Protein AF-A0A2G9TAD5-F1 (afdb_monomer_lite)

pLDDT: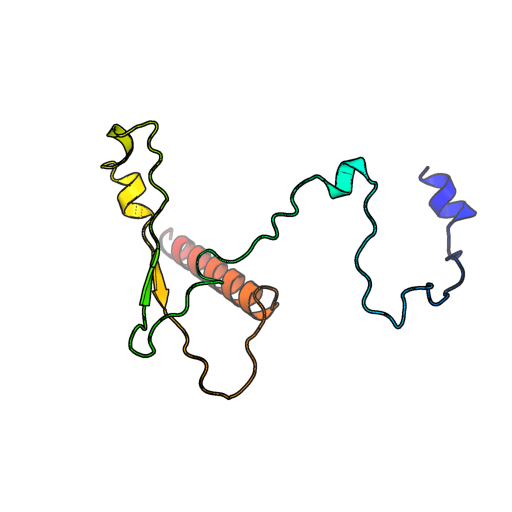 mean 75.42, std 15.12, range [43.38, 96.25]

Organism: Teladorsagia circumcincta (NCBI:txid45464)

Foldseek 3Di:
DVVCCVPVVPPDDPDDDQDPCNVHDDDDDDDPVVVPPDDDPPDDPCNPPDDDPPDFKDWDADDDDPVDPPCVPDPVRVVPIDIDTDDDDDPDDDDQDPPHPVVVVVVVVVVVVVVVVVVVVPD

Sequence (123 aa):
MVLMMVDQGYDRPPDLKKDPFWDDEVEPLYSEQTARIPNNPLKGSVSEVRLPEHIHEIRMVPHFDDRDPLLADTAALRRRVSVVPVSHMEHRQSRPSIGSLEVFRSFKNKVERESSRTANLAS

Radius of gyration: 25.03 Å; chains: 1; bounding box: 51×50×60 Å

Secondary structure (DSSP, 8-state):
-HHHHHHTSTT-PPPP---TTTTS--PPP--HHHHTS-------TTTT----TT--EEEE-PPP-TT-TTTTT-HHHHTT-EEEE-----S---PPPTT-HHHHHHHHHHHHHHHHHHHTT--

Structure (mmCIF, N/CA/C/O backbone):
data_AF-A0A2G9TAD5-F1
#
_entry.id   AF-A0A2G9TAD5-F1
#
loop_
_atom_site.group_PDB
_atom_site.id
_atom_site.type_symbol
_atom_site.label_atom_id
_atom_site.label_alt_id
_atom_site.label_comp_id
_atom_site.label_asym_id
_atom_site.label_entity_id
_atom_site.label_seq_id
_atom_site.pdbx_PDB_ins_code
_atom_site.Cartn_x
_atom_site.Cartn_y
_atom_site.Cartn_z
_atom_site.occupancy
_atom_site.B_iso_or_equiv
_atom_site.auth_seq_id
_atom_site.auth_comp_id
_atom_site.auth_asym_id
_atom_site.auth_atom_id
_atom_site.pdbx_PDB_model_num
ATOM 1 N N . MET A 1 1 ? 17.746 18.494 -20.475 1.00 66.06 1 MET A N 1
ATOM 2 C CA . MET A 1 1 ? 16.930 17.267 -20.328 1.00 66.06 1 MET A CA 1
ATOM 3 C C . MET A 1 1 ? 15.841 17.181 -21.396 1.00 66.06 1 MET A C 1
ATOM 5 O O . MET A 1 1 ? 15.813 16.193 -22.109 1.00 66.06 1 MET A O 1
ATOM 9 N N . VAL A 1 2 ? 15.033 18.233 -21.590 1.00 83.81 2 VAL A N 1
ATOM 10 C CA . VAL A 1 2 ? 13.949 18.263 -22.598 1.00 83.81 2 VAL A CA 1
ATOM 11 C C . VAL A 1 2 ? 14.425 17.958 -24.028 1.00 83.81 2 VAL A C 1
ATOM 13 O O . VAL A 1 2 ? 13.829 17.116 -24.685 1.00 83.81 2 VAL A O 1
ATOM 16 N N . LEU A 1 3 ? 15.532 18.563 -24.490 1.00 89.31 3 LEU A N 1
ATOM 17 C CA . LEU A 1 3 ? 16.041 18.324 -25.852 1.00 89.31 3 LEU A CA 1
ATOM 18 C C . LEU A 1 3 ? 16.460 16.866 -26.098 1.00 89.31 3 LEU A C 1
ATOM 20 O O . LEU A 1 3 ? 16.205 16.330 -27.165 1.00 89.31 3 LEU A O 1
ATOM 24 N N . MET A 1 4 ? 17.055 16.202 -25.105 1.00 88.94 4 MET A N 1
ATOM 25 C CA . MET A 1 4 ? 17.481 14.805 -25.255 1.00 88.94 4 MET A CA 1
ATOM 26 C C . MET A 1 4 ? 16.289 13.850 -25.360 1.00 88.94 4 MET A C 1
ATOM 28 O O . MET A 1 4 ? 16.371 12.856 -26.071 1.00 88.94 4 MET A O 1
ATOM 32 N N . MET A 1 5 ? 15.178 14.155 -24.683 1.00 89.56 5 MET A N 1
ATOM 33 C CA . MET A 1 5 ? 13.960 13.343 -24.752 1.00 89.56 5 MET A CA 1
ATOM 34 C C . MET A 1 5 ? 13.313 13.401 -26.138 1.00 89.56 5 MET A C 1
ATOM 36 O O . MET A 1 5 ? 12.874 12.372 -26.635 1.00 89.56 5 MET A O 1
ATOM 40 N N . VAL A 1 6 ? 13.274 14.584 -26.763 1.00 89.81 6 VAL A N 1
ATOM 41 C CA . VAL A 1 6 ? 12.639 14.775 -28.083 1.00 89.81 6 VAL A CA 1
ATOM 42 C C . VAL A 1 6 ? 13.545 14.419 -29.260 1.00 89.81 6 VAL A C 1
ATOM 44 O O . VAL A 1 6 ? 13.044 14.215 -30.357 1.00 89.81 6 VAL A O 1
ATOM 47 N N . ASP A 1 7 ? 14.857 14.351 -29.043 1.00 91.31 7 ASP A N 1
ATOM 48 C CA . ASP A 1 7 ? 15.829 13.967 -30.068 1.00 91.31 7 ASP A CA 1
ATOM 49 C C . ASP A 1 7 ? 16.182 12.477 -29.953 1.00 91.31 7 ASP A C 1
ATOM 51 O O . ASP A 1 7 ? 15.825 11.654 -30.793 1.00 91.31 7 ASP A O 1
ATOM 55 N N . GLN A 1 8 ? 16.818 12.090 -28.847 1.00 91.00 8 GLN A N 1
ATOM 56 C CA . GLN A 1 8 ? 17.340 10.735 -28.660 1.00 91.00 8 GLN A CA 1
ATOM 57 C C . GLN A 1 8 ? 16.282 9.750 -28.160 1.00 91.00 8 GLN A C 1
ATOM 59 O O . GLN A 1 8 ? 16.423 8.552 -28.391 1.00 91.00 8 GLN A O 1
ATOM 64 N N . GLY A 1 9 ? 15.257 10.238 -27.455 1.00 90.44 9 GLY A N 1
ATOM 65 C CA . GLY A 1 9 ? 14.191 9.422 -26.868 1.00 90.44 9 GLY A CA 1
ATOM 66 C C . GLY A 1 9 ? 12.928 9.299 -27.724 1.00 90.44 9 GLY A C 1
ATOM 67 O O . GLY A 1 9 ? 12.035 8.532 -27.363 1.00 90.44 9 GLY A O 1
ATOM 68 N N . TYR A 1 10 ? 12.826 10.033 -28.837 1.00 92.62 10 TYR A N 1
ATOM 69 C CA . TYR A 1 10 ? 11.637 9.989 -29.685 1.00 92.62 10 TYR A CA 1
ATOM 70 C C . TYR A 1 10 ? 11.531 8.643 -30.403 1.00 92.62 10 TYR A C 1
ATOM 72 O O . TYR A 1 10 ? 12.455 8.239 -31.105 1.00 92.62 10 TYR A O 1
ATOM 80 N N . ASP A 1 11 ? 10.397 7.967 -30.211 1.00 92.44 11 ASP A N 1
ATOM 81 C CA . ASP A 1 11 ? 10.068 6.671 -30.820 1.00 92.44 11 ASP A CA 1
ATOM 82 C C . ASP A 1 11 ? 11.121 5.570 -30.582 1.00 92.44 11 ASP A C 1
ATOM 84 O O . ASP A 1 11 ? 11.331 4.672 -31.395 1.00 92.44 11 ASP A O 1
ATOM 88 N N . ARG A 1 12 ? 11.820 5.641 -29.441 1.00 92.44 12 ARG A N 1
ATOM 89 C CA . ARG A 1 12 ? 12.818 4.644 -29.026 1.00 92.44 12 ARG A CA 1
ATOM 90 C C . ARG A 1 12 ? 12.501 4.074 -27.642 1.00 92.44 12 ARG A C 1
ATOM 92 O O . ARG A 1 12 ? 13.250 4.325 -26.694 1.00 92.44 12 ARG A O 1
ATOM 99 N N . PRO A 1 13 ? 11.386 3.336 -27.485 1.00 92.38 13 PRO A N 1
ATOM 100 C CA . PRO A 1 13 ? 11.135 2.604 -26.254 1.00 92.38 13 PRO A CA 1
ATOM 101 C C . PRO A 1 13 ? 12.176 1.483 -26.080 1.00 92.38 13 PRO A C 1
ATOM 103 O O . PRO A 1 13 ? 12.681 0.952 -27.072 1.00 92.38 13 PRO A O 1
ATOM 106 N N . PRO A 1 14 ? 12.508 1.097 -24.838 1.00 93.69 14 PRO A N 1
ATOM 107 C CA . PRO A 1 14 ? 13.296 -0.106 -24.602 1.00 93.69 14 PRO A CA 1
ATOM 108 C C . PRO A 1 14 ? 12.529 -1.358 -25.055 1.00 93.69 14 PRO A C 1
ATOM 110 O O . PRO A 1 14 ? 11.297 -1.355 -25.117 1.00 93.69 14 PRO A O 1
ATOM 113 N N . ASP A 1 15 ? 13.257 -2.444 -25.323 1.00 95.06 15 ASP A N 1
ATOM 114 C CA . ASP A 1 15 ? 12.650 -3.728 -25.685 1.00 95.06 15 ASP A CA 1
ATOM 115 C C . ASP A 1 15 ? 11.654 -4.200 -24.618 1.00 95.06 15 ASP A C 1
ATOM 117 O O . ASP A 1 15 ? 11.986 -4.277 -23.430 1.00 95.06 15 ASP A O 1
ATOM 121 N N . LEU A 1 16 ? 10.466 -4.618 -25.054 1.00 95.56 16 LEU A N 1
ATOM 122 C CA . LEU A 1 16 ? 9.485 -5.228 -24.168 1.00 95.56 16 LEU A CA 1
ATOM 123 C C . LEU A 1 16 ? 9.907 -6.664 -23.833 1.00 95.56 16 LEU A C 1
ATOM 125 O O . LEU A 1 16 ? 9.980 -7.526 -24.710 1.00 95.56 16 LEU A O 1
ATOM 129 N N . LYS A 1 17 ? 10.181 -6.923 -22.555 1.00 96.25 17 LYS A N 1
ATOM 130 C CA . LYS A 1 17 ? 10.580 -8.237 -22.037 1.00 96.25 17 LYS A CA 1
ATOM 131 C C . LYS A 1 17 ? 9.783 -8.524 -20.771 1.00 96.25 17 LYS A C 1
ATOM 133 O O . LYS A 1 17 ? 9.530 -7.607 -19.994 1.00 96.25 17 LYS A O 1
ATOM 138 N N . LYS A 1 18 ? 9.403 -9.790 -20.572 1.00 96.00 18 LYS A N 1
ATOM 139 C CA . LYS A 1 18 ? 8.893 -10.244 -19.275 1.00 96.00 18 LYS A CA 1
ATOM 140 C C . LYS A 1 18 ? 10.005 -10.078 -18.249 1.00 96.00 18 LYS A C 1
ATOM 142 O O . LYS A 1 18 ? 11.139 -10.488 -18.507 1.00 96.00 18 LYS A O 1
ATOM 147 N N . ASP A 1 19 ? 9.692 -9.457 -17.126 1.00 92.94 19 ASP A N 1
ATOM 148 C CA . ASP A 1 19 ? 10.635 -9.364 -16.027 1.00 92.94 19 ASP A CA 1
ATOM 149 C C . ASP A 1 19 ? 10.697 -10.699 -15.251 1.00 92.94 19 ASP A C 1
ATOM 151 O O . ASP A 1 19 ? 9.838 -11.566 -15.436 1.00 92.94 19 ASP A O 1
ATOM 155 N N . PRO A 1 20 ? 11.723 -10.906 -14.407 1.00 91.88 20 PRO A N 1
ATOM 156 C CA . PRO A 1 20 ? 11.896 -12.155 -13.663 1.00 91.88 20 PRO A CA 1
ATOM 157 C C . PRO A 1 20 ? 10.745 -12.516 -12.718 1.00 91.88 20 PRO A C 1
ATOM 159 O O . PRO A 1 20 ? 10.666 -13.663 -12.301 1.00 91.88 20 PRO A O 1
ATOM 162 N N . PHE A 1 21 ? 9.884 -11.560 -12.374 1.00 93.25 21 PHE A N 1
ATOM 163 C CA . PHE A 1 21 ? 8.786 -11.716 -11.426 1.00 93.25 21 PHE A CA 1
ATOM 164 C C . PHE A 1 21 ? 7.422 -11.791 -12.127 1.00 93.25 21 PHE A C 1
ATOM 166 O O . PHE A 1 21 ? 6.386 -11.742 -11.473 1.00 93.25 21 PHE A O 1
ATOM 173 N N . TRP A 1 22 ? 7.409 -11.906 -13.460 1.00 93.81 22 TRP A N 1
ATOM 174 C CA . TRP A 1 22 ? 6.200 -11.799 -14.279 1.00 93.81 22 TRP A CA 1
ATOM 175 C C . TRP A 1 22 ? 5.124 -12.847 -13.955 1.00 93.81 22 TRP A C 1
ATOM 177 O O . TRP A 1 22 ? 3.935 -12.550 -14.061 1.00 93.81 22 TRP A O 1
ATOM 187 N N . ASP A 1 23 ? 5.526 -14.070 -13.603 1.00 94.12 23 ASP A N 1
ATOM 188 C CA . ASP A 1 23 ? 4.611 -15.196 -13.369 1.00 94.12 23 ASP A CA 1
ATOM 189 C C . ASP A 1 23 ? 4.480 -15.565 -11.867 1.00 94.12 23 ASP A C 1
ATOM 191 O O . ASP A 1 23 ? 3.730 -16.483 -11.534 1.00 94.12 23 ASP A O 1
ATOM 195 N N . ASP A 1 24 ? 5.145 -14.831 -10.961 1.00 92.00 24 ASP A N 1
ATOM 196 C CA . ASP A 1 24 ? 5.224 -15.141 -9.525 1.00 92.00 24 ASP A CA 1
ATOM 197 C C . ASP A 1 24 ? 4.513 -14.086 -8.651 1.00 92.00 24 ASP A C 1
ATOM 199 O O . ASP A 1 24 ? 4.480 -12.895 -8.966 1.00 92.00 24 ASP A O 1
ATOM 203 N N . GLU A 1 25 ? 3.971 -14.501 -7.499 1.00 88.25 25 GLU A N 1
ATOM 204 C CA . GLU A 1 25 ? 3.567 -13.563 -6.443 1.00 88.25 25 GLU A CA 1
ATOM 205 C C . GLU A 1 25 ? 4.815 -13.140 -5.660 1.00 88.25 25 GLU A C 1
ATOM 207 O O . GLU A 1 25 ? 5.431 -13.951 -4.968 1.00 88.25 25 GLU A O 1
ATOM 212 N N . VAL A 1 26 ? 5.219 -11.874 -5.804 1.00 87.00 26 VAL A N 1
ATOM 213 C CA . VAL A 1 26 ? 6.509 -11.394 -5.293 1.00 87.00 26 VAL A CA 1
ATOM 214 C C . VAL A 1 26 ? 6.334 -10.340 -4.215 1.00 87.00 26 VAL A C 1
ATOM 216 O O . VAL A 1 26 ? 5.718 -9.294 -4.423 1.00 87.00 26 VAL A O 1
ATOM 219 N N . GLU A 1 27 ? 6.955 -10.595 -3.066 1.00 86.31 27 GLU A N 1
ATOM 220 C CA . GLU A 1 27 ? 7.124 -9.602 -2.014 1.00 86.31 27 GLU A CA 1
ATOM 221 C C . GLU A 1 27 ? 8.378 -8.752 -2.284 1.00 86.31 27 GLU A C 1
ATOM 223 O O . GLU A 1 27 ? 9.462 -9.302 -2.515 1.00 86.31 27 GLU A O 1
ATOM 228 N N . PRO A 1 28 ? 8.280 -7.409 -2.250 1.00 87.81 28 PRO A N 1
ATOM 229 C CA . PRO A 1 28 ? 9.441 -6.546 -2.402 1.00 87.81 28 PRO A CA 1
ATOM 230 C C . PRO A 1 28 ? 10.503 -6.838 -1.343 1.00 87.81 28 PRO A C 1
ATOM 232 O O . PRO A 1 28 ? 10.219 -6.887 -0.145 1.00 87.81 28 PRO A O 1
ATOM 235 N N . LEU A 1 29 ? 11.753 -6.968 -1.780 1.00 89.00 29 LEU A N 1
ATOM 236 C CA . LEU A 1 29 ? 12.872 -7.126 -0.864 1.00 89.00 29 LEU A CA 1
ATOM 237 C C . LEU A 1 29 ? 13.257 -5.775 -0.262 1.00 89.00 29 LEU A C 1
ATOM 239 O O . LEU A 1 29 ? 13.455 -4.782 -0.964 1.00 89.00 29 LEU A O 1
ATOM 243 N N . TYR A 1 30 ? 13.420 -5.767 1.054 1.00 91.31 30 TYR A N 1
ATOM 244 C CA . TYR A 1 30 ? 13.908 -4.623 1.807 1.00 91.31 30 TYR A CA 1
ATOM 245 C C . TYR A 1 30 ? 15.355 -4.871 2.234 1.00 91.31 30 TYR A C 1
ATOM 247 O O . TYR A 1 30 ? 15.752 -6.000 2.518 1.00 91.31 30 TYR A O 1
ATOM 255 N N . SER A 1 31 ? 16.151 -3.803 2.323 1.00 96.06 31 SER A N 1
ATOM 256 C CA . SER A 1 31 ? 17.464 -3.885 2.973 1.00 96.06 31 SER A CA 1
ATOM 257 C C . SER A 1 31 ? 17.307 -4.342 4.426 1.00 96.06 31 SER A C 1
ATOM 259 O O . SER A 1 31 ? 16.266 -4.089 5.033 1.00 96.06 31 SER A O 1
ATOM 261 N N . GLU A 1 32 ? 18.340 -4.947 5.017 1.00 95.75 32 GLU A N 1
ATOM 262 C CA . GLU A 1 32 ? 18.286 -5.425 6.408 1.00 95.75 32 GLU A CA 1
ATOM 263 C C . GLU A 1 32 ? 17.831 -4.323 7.383 1.00 95.75 32 GLU A C 1
ATOM 265 O O . GLU A 1 32 ? 16.999 -4.560 8.258 1.00 95.75 32 GLU A O 1
ATOM 270 N N . GLN A 1 33 ? 18.320 -3.092 7.198 1.00 94.62 33 GLN A N 1
ATOM 271 C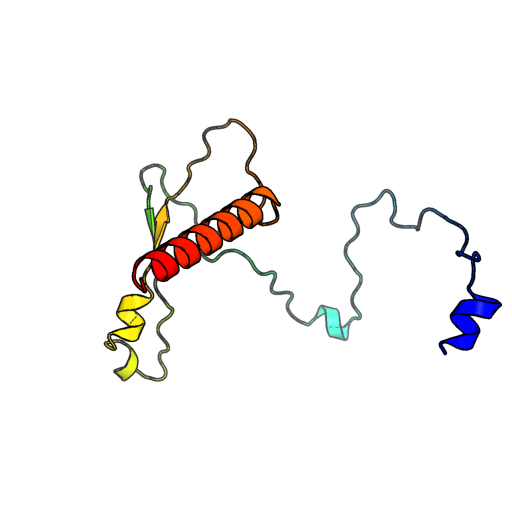 CA . GLN A 1 33 ? 17.937 -1.952 8.029 1.00 94.62 33 GLN A CA 1
ATOM 272 C C . GLN A 1 33 ? 16.457 -1.584 7.852 1.00 94.62 33 GLN A C 1
ATOM 274 O O . GLN A 1 33 ? 15.766 -1.333 8.838 1.00 94.62 33 GLN A O 1
ATOM 279 N N . THR A 1 34 ? 15.959 -1.553 6.613 1.00 92.88 34 THR A N 1
ATOM 280 C CA . THR A 1 34 ? 14.568 -1.170 6.320 1.00 92.88 34 THR A CA 1
ATOM 281 C C . THR A 1 34 ? 13.569 -2.286 6.605 1.00 92.88 34 THR A C 1
ATOM 283 O O . THR A 1 34 ? 12.432 -1.991 6.939 1.00 92.88 34 THR A O 1
ATOM 286 N N . ALA A 1 35 ? 13.984 -3.553 6.540 1.00 92.88 35 ALA A N 1
ATOM 287 C CA . ALA A 1 35 ? 13.146 -4.705 6.871 1.00 92.88 35 ALA A CA 1
ATOM 288 C C . ALA A 1 35 ? 12.757 -4.735 8.359 1.00 92.88 35 ALA A C 1
ATOM 290 O O . ALA A 1 35 ? 11.730 -5.296 8.727 1.00 92.88 35 ALA A O 1
ATOM 291 N N . ARG A 1 36 ? 13.567 -4.106 9.222 1.00 91.56 36 ARG A N 1
ATOM 292 C CA . ARG A 1 36 ? 13.272 -3.946 10.655 1.00 91.56 36 ARG A CA 1
ATOM 293 C C . ARG A 1 36 ? 12.234 -2.859 10.934 1.00 91.56 36 ARG A C 1
ATOM 295 O O . ARG A 1 36 ? 11.729 -2.792 12.052 1.00 91.56 36 ARG A O 1
ATOM 302 N N . ILE A 1 37 ? 11.947 -1.987 9.965 1.00 91.75 37 ILE A N 1
ATOM 303 C CA . ILE A 1 37 ? 10.918 -0.958 10.112 1.00 91.75 37 ILE A CA 1
ATOM 304 C C . ILE A 1 37 ? 9.561 -1.669 10.057 1.00 91.75 37 ILE A C 1
ATOM 306 O O . ILE A 1 37 ? 9.282 -2.336 9.059 1.00 91.75 37 ILE A O 1
ATOM 310 N N . PRO A 1 38 ? 8.710 -1.543 11.092 1.00 85.44 38 PRO A N 1
ATOM 311 C CA . PRO A 1 38 ? 7.403 -2.180 11.086 1.00 85.44 38 PRO A CA 1
ATOM 312 C C . PRO A 1 38 ? 6.589 -1.739 9.870 1.00 85.44 38 PRO A C 1
ATOM 314 O O . PRO A 1 38 ? 6.323 -0.548 9.683 1.00 85.44 38 PRO A O 1
ATOM 317 N N . ASN A 1 39 ? 6.186 -2.705 9.047 1.00 82.19 39 ASN A N 1
ATOM 318 C CA . ASN A 1 39 ? 5.209 -2.458 8.003 1.00 82.19 39 ASN A CA 1
ATOM 319 C C . ASN A 1 39 ? 3.827 -2.391 8.662 1.00 82.19 39 ASN A C 1
ATOM 321 O O . ASN A 1 39 ? 3.325 -3.396 9.164 1.00 82.19 39 ASN A O 1
ATOM 325 N N . ASN A 1 40 ? 3.234 -1.199 8.675 1.00 81.69 40 ASN A N 1
ATOM 326 C CA . ASN A 1 40 ? 1.897 -0.958 9.206 1.00 81.69 40 ASN A CA 1
ATOM 327 C C . ASN A 1 40 ? 0.932 -0.766 8.032 1.00 81.69 40 ASN A C 1
ATOM 329 O O . ASN A 1 40 ? 0.600 0.380 7.706 1.00 81.69 40 ASN A O 1
ATOM 333 N N . PRO A 1 41 ? 0.497 -1.853 7.358 1.00 82.12 41 PRO A N 1
ATOM 334 C CA . PRO A 1 41 ? -0.476 -1.730 6.289 1.00 82.12 41 PRO A CA 1
ATOM 335 C C . PRO A 1 41 ? -1.729 -1.057 6.843 1.00 82.12 41 PRO A C 1
ATOM 337 O O . PRO A 1 41 ? -2.185 -1.380 7.945 1.00 82.12 41 PRO A O 1
ATOM 340 N N . LEU A 1 42 ? -2.295 -0.121 6.079 1.00 82.88 42 LEU A N 1
ATOM 341 C CA . LEU A 1 42 ? -3.542 0.535 6.449 1.00 82.88 42 LEU A CA 1
ATOM 342 C C . LEU A 1 42 ? -4.676 -0.492 6.391 1.00 82.88 42 LEU A C 1
ATOM 344 O O . LEU A 1 42 ? -5.305 -0.710 5.358 1.00 82.88 42 LEU A O 1
ATOM 348 N N . LYS A 1 43 ? -4.921 -1.141 7.521 1.00 84.12 43 LYS A N 1
ATOM 349 C CA . LYS A 1 43 ? -6.070 -2.008 7.729 1.00 84.12 43 LYS A CA 1
ATOM 350 C C . LYS A 1 43 ? -7.246 -1.169 8.221 1.00 84.12 43 LYS A C 1
ATOM 352 O O . LYS A 1 43 ? -7.074 -0.179 8.930 1.00 84.12 43 LYS A O 1
ATOM 357 N N . GLY A 1 44 ? -8.461 -1.563 7.845 1.00 81.19 44 GLY A N 1
ATOM 358 C CA . GLY A 1 44 ? -9.668 -0.922 8.363 1.00 81.19 44 GLY A CA 1
ATOM 359 C C . GLY A 1 44 ? -9.754 -1.069 9.884 1.00 81.19 44 GLY A C 1
ATOM 360 O O . GLY A 1 44 ? -9.384 -2.111 10.426 1.00 81.19 44 GLY A O 1
ATOM 361 N N . SER A 1 45 ? -10.303 -0.064 10.564 1.00 78.00 45 SER A N 1
ATOM 362 C CA . SER A 1 45 ? -10.450 -0.013 12.031 1.00 78.00 45 SER A CA 1
ATOM 363 C C . SER A 1 45 ? -11.216 -1.194 12.644 1.00 78.00 45 SER A C 1
ATOM 365 O O . SER A 1 45 ? -11.115 -1.432 13.840 1.00 78.00 45 SER A O 1
ATOM 367 N N . VAL A 1 46 ? -11.989 -1.925 11.836 1.00 77.44 46 VAL A N 1
ATOM 368 C CA . VAL A 1 46 ? -12.808 -3.080 12.253 1.00 77.44 46 VAL A CA 1
ATOM 369 C C . VAL A 1 46 ? -12.397 -4.362 11.507 1.00 77.44 46 VAL A C 1
ATOM 371 O O . VAL A 1 46 ? -13.104 -5.359 11.521 1.00 77.44 46 VAL A O 1
ATOM 374 N N . SER A 1 47 ? -11.253 -4.362 10.819 1.00 80.31 47 SER A N 1
ATOM 375 C CA . SER A 1 47 ? -10.859 -5.470 9.930 1.00 80.31 47 SER A CA 1
ATOM 376 C C . SER A 1 47 ? -10.613 -6.807 10.642 1.00 80.31 47 SER A C 1
ATOM 378 O O . SER A 1 47 ? -10.818 -7.853 10.033 1.00 80.31 47 SER A O 1
ATOM 380 N N . GLU A 1 48 ? -10.217 -6.790 11.917 1.00 82.12 48 GLU A N 1
ATOM 381 C CA . GLU A 1 48 ? -9.907 -7.999 12.701 1.00 82.12 48 GLU A CA 1
ATOM 382 C C . GLU A 1 48 ? -11.009 -8.357 13.719 1.00 82.12 48 GLU A C 1
ATOM 384 O O . GLU A 1 48 ? -10.901 -9.344 14.447 1.00 82.12 48 GLU A O 1
ATOM 389 N N . VAL A 1 49 ? -12.105 -7.589 13.761 1.00 83.50 49 VAL A N 1
ATOM 390 C CA . VAL A 1 49 ? -13.213 -7.817 14.698 1.00 83.50 49 VAL A CA 1
ATOM 391 C C . VAL A 1 49 ? -14.228 -8.778 14.082 1.00 83.50 49 VAL A C 1
ATOM 393 O O . VAL A 1 49 ? -14.820 -8.495 13.041 1.00 83.50 49 VAL A O 1
ATOM 396 N N . ARG A 1 50 ? -14.485 -9.904 14.755 1.00 85.38 50 ARG A N 1
ATOM 397 C CA . ARG A 1 50 ? -15.583 -10.818 14.405 1.00 85.38 50 ARG A CA 1
ATOM 398 C C . ARG A 1 50 ? -16.854 -10.381 15.123 1.00 85.38 50 ARG A C 1
ATOM 400 O O . ARG A 1 50 ? -16.972 -10.556 16.333 1.00 85.38 50 ARG A O 1
ATOM 407 N N . LEU A 1 51 ? -17.785 -9.795 14.380 1.00 84.75 51 LEU A N 1
ATOM 408 C CA . LEU A 1 51 ? -19.072 -9.360 14.917 1.00 84.75 51 LEU A CA 1
ATOM 409 C C . LEU A 1 51 ? -20.074 -10.524 14.897 1.00 84.75 51 LEU A C 1
ATOM 411 O O . LEU A 1 51 ? -20.121 -11.256 13.909 1.00 84.75 51 LEU A O 1
ATOM 415 N N . PRO A 1 52 ? -20.891 -10.693 15.948 1.00 88.88 52 PRO A N 1
ATOM 416 C CA . PRO A 1 52 ? -22.058 -11.567 15.904 1.00 88.88 52 PRO A CA 1
ATOM 417 C C . PRO A 1 52 ? -23.033 -11.195 14.773 1.00 88.88 52 PRO A C 1
ATOM 419 O O . PRO A 1 52 ? -23.193 -10.019 14.449 1.00 88.88 52 PRO A O 1
ATOM 422 N N . GLU A 1 53 ? -23.749 -12.185 14.233 1.00 86.62 53 GLU A N 1
ATOM 423 C CA . GLU A 1 53 ? -24.673 -12.015 13.092 1.00 86.62 53 GLU A CA 1
ATOM 424 C C . GLU A 1 53 ? -25.808 -11.009 13.347 1.00 86.62 53 GLU A C 1
ATOM 426 O O . GLU A 1 53 ? -26.292 -10.363 12.424 1.00 86.62 53 GLU A O 1
ATOM 431 N N . HIS A 1 54 ? -26.211 -10.828 14.605 1.00 88.19 54 HIS A N 1
ATOM 432 C CA . HIS A 1 54 ? -27.283 -9.903 14.983 1.00 88.19 54 HIS A CA 1
ATOM 433 C C . HIS A 1 54 ? -26.840 -8.431 15.051 1.00 88.19 54 HIS A C 1
ATOM 435 O O . HIS A 1 54 ? -27.664 -7.549 15.292 1.00 88.19 54 HIS A O 1
ATOM 441 N N . ILE A 1 55 ? -25.544 -8.140 14.892 1.00 88.31 55 ILE A N 1
ATOM 442 C CA . ILE A 1 55 ? -25.036 -6.766 14.884 1.00 88.31 55 ILE A CA 1
ATOM 443 C C . ILE A 1 55 ? -25.057 -6.244 13.450 1.00 88.31 55 ILE A C 1
ATOM 445 O O . ILE A 1 55 ? -24.305 -6.714 12.599 1.00 88.31 55 ILE A O 1
ATOM 449 N N . HIS A 1 56 ? -25.898 -5.245 13.190 1.00 87.94 56 HIS A N 1
ATOM 450 C CA . HIS A 1 56 ? -26.061 -4.641 11.861 1.00 87.94 56 HIS A CA 1
ATOM 451 C C . HIS A 1 56 ? -25.489 -3.231 11.750 1.00 87.94 56 HIS A C 1
ATOM 453 O O . HIS A 1 56 ? -25.443 -2.676 10.658 1.00 87.94 56 HIS A O 1
ATOM 459 N N . GLU A 1 57 ? -25.041 -2.642 12.854 1.00 90.56 57 GLU A N 1
ATOM 460 C CA . GLU A 1 57 ? -24.537 -1.275 12.889 1.00 90.56 57 GLU A CA 1
ATOM 461 C C . GLU A 1 57 ? -23.408 -1.152 13.907 1.00 90.56 57 GLU A C 1
ATOM 463 O O . GLU A 1 57 ? -23.441 -1.761 14.977 1.00 90.56 57 GLU A O 1
ATOM 468 N N . ILE A 1 58 ? -22.407 -0.340 13.574 1.00 88.06 58 ILE A N 1
ATOM 469 C CA . ILE A 1 58 ? -21.290 -0.021 14.460 1.00 88.06 58 ILE A CA 1
ATOM 470 C C . ILE A 1 58 ? -21.213 1.480 14.620 1.00 88.06 58 ILE A C 1
ATOM 472 O O . ILE A 1 58 ? -21.122 2.231 13.649 1.00 88.06 58 ILE A O 1
ATOM 476 N N . ARG A 1 59 ? -21.181 1.916 15.873 1.00 88.69 59 ARG A N 1
ATOM 477 C CA . ARG A 1 59 ? -20.906 3.301 16.217 1.00 88.69 59 ARG A CA 1
ATOM 478 C C . ARG A 1 59 ? -19.397 3.526 16.251 1.00 88.69 59 ARG A C 1
ATOM 480 O O . ARG A 1 59 ? -18.716 3.094 17.176 1.00 88.69 59 ARG A O 1
ATOM 487 N N . MET A 1 60 ? -18.895 4.235 15.254 1.00 86.25 60 MET A N 1
ATOM 488 C CA . MET A 1 60 ? -17.519 4.699 15.178 1.00 86.25 60 MET A CA 1
ATOM 489 C C . MET A 1 60 ? -17.369 5.964 16.015 1.00 86.25 60 MET A C 1
ATOM 491 O O . MET A 1 60 ? -18.121 6.929 15.851 1.00 86.25 60 MET A O 1
ATOM 495 N N . VAL A 1 61 ? -16.391 5.960 16.914 1.00 84.25 61 VAL A N 1
ATOM 496 C CA . VAL A 1 61 ? -16.062 7.100 17.769 1.00 84.25 61 VAL A CA 1
ATOM 497 C C . VAL A 1 61 ? -14.586 7.459 17.601 1.00 84.25 61 VAL A C 1
ATOM 499 O O . VAL A 1 61 ? -13.769 6.572 17.351 1.00 84.25 61 VAL A O 1
ATOM 502 N N . PRO A 1 62 ? -14.226 8.747 17.698 1.00 79.06 62 PRO A N 1
ATOM 503 C CA . PRO A 1 62 ? -12.828 9.153 17.711 1.00 79.06 62 PRO A CA 1
ATOM 504 C C . PRO A 1 62 ? -12.110 8.547 18.922 1.00 79.06 62 PRO A C 1
ATOM 506 O O . PRO A 1 62 ? -12.709 8.387 19.987 1.00 79.06 62 PRO A O 1
ATOM 509 N N . HIS A 1 63 ? -10.824 8.235 18.761 1.00 72.69 63 HIS A N 1
ATOM 510 C CA . HIS A 1 63 ? -9.979 7.872 19.894 1.00 72.69 63 HIS A CA 1
ATOM 511 C C . HIS A 1 63 ? -9.910 9.042 20.879 1.00 72.69 63 HIS A C 1
ATOM 513 O O . HIS A 1 63 ? -9.741 10.193 20.469 1.00 72.69 63 HIS A O 1
ATOM 519 N N . PHE A 1 64 ?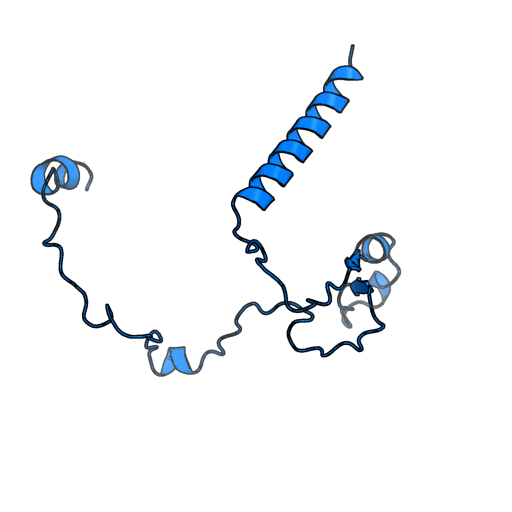 -10.062 8.736 22.166 1.00 68.75 64 PHE A N 1
ATOM 520 C CA . PHE A 1 64 ? -9.756 9.682 23.228 1.00 68.75 64 PHE A CA 1
ATOM 521 C C . PHE A 1 64 ? -8.246 9.919 23.240 1.00 68.75 64 PHE A C 1
ATOM 523 O O . PHE A 1 64 ? -7.471 8.964 23.218 1.00 68.75 64 PHE A O 1
ATOM 530 N N . ASP A 1 65 ? -7.839 11.184 23.226 1.00 62.62 65 ASP A N 1
ATOM 531 C CA . ASP A 1 65 ? -6.463 11.550 23.532 1.00 62.62 65 ASP A CA 1
ATOM 532 C C . ASP A 1 65 ? -6.376 11.746 25.048 1.00 62.62 65 ASP A C 1
ATOM 534 O O . ASP A 1 65 ? -6.919 12.714 25.586 1.00 62.62 65 ASP A O 1
ATOM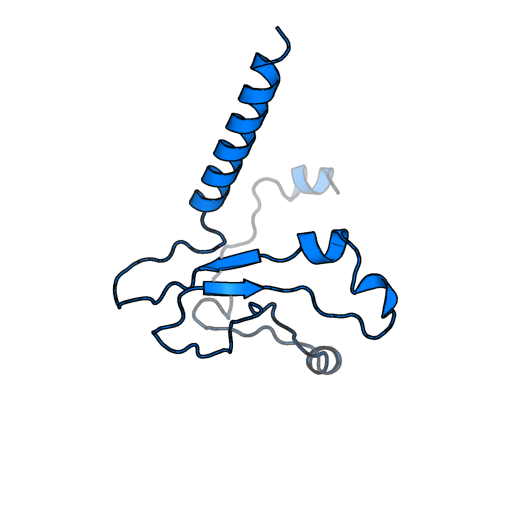 538 N N . ASP A 1 66 ? -5.722 10.815 25.745 1.00 60.59 66 ASP A N 1
ATOM 539 C CA . ASP A 1 66 ? -5.537 10.869 27.203 1.00 60.59 66 ASP A CA 1
ATOM 540 C C . ASP A 1 66 ? -4.729 12.104 27.648 1.00 60.59 66 ASP A C 1
ATOM 542 O O . ASP A 1 66 ? -4.644 12.403 28.840 1.00 60.59 66 ASP A O 1
ATOM 546 N N . ARG A 1 67 ? -4.116 12.833 26.702 1.00 61.75 67 ARG A N 1
ATOM 547 C CA . ARG A 1 67 ? -3.304 14.020 26.981 1.00 61.75 67 ARG A CA 1
ATOM 548 C C . ARG A 1 67 ? -4.106 15.291 27.236 1.00 61.75 67 ARG A C 1
ATOM 550 O O . ARG A 1 67 ? -3.529 16.224 27.791 1.00 61.75 67 ARG A O 1
ATOM 557 N N . ASP A 1 68 ? -5.394 15.341 26.891 1.00 60.28 68 ASP A N 1
ATOM 558 C CA . ASP A 1 68 ? -6.237 16.502 27.204 1.00 60.28 68 ASP A CA 1
ATOM 559 C C . ASP A 1 68 ? -7.695 16.107 27.536 1.00 60.28 68 ASP A C 1
ATOM 561 O O . ASP A 1 68 ? -8.571 16.084 26.661 1.00 60.28 68 ASP A O 1
ATOM 565 N N . PRO A 1 69 ? -7.991 15.825 28.822 1.00 62.72 69 PRO A N 1
ATOM 566 C CA . PRO A 1 69 ? -9.327 15.452 29.292 1.00 62.72 69 PRO A CA 1
ATOM 567 C C . PRO A 1 69 ? -10.399 16.516 29.023 1.00 62.72 69 PRO A C 1
ATOM 569 O O . PRO A 1 69 ? -11.590 16.209 29.058 1.00 62.72 69 PRO A O 1
ATOM 572 N N . LEU A 1 70 ? -10.005 17.768 28.760 1.00 61.66 70 LEU A N 1
ATOM 573 C CA . LEU A 1 70 ? -10.929 18.882 28.540 1.00 61.66 70 LEU A CA 1
ATOM 574 C C . LEU A 1 70 ? -11.518 18.885 27.124 1.00 61.66 70 LEU A C 1
ATOM 576 O O . LEU A 1 70 ? -12.567 19.490 26.894 1.00 61.66 70 LEU A O 1
ATOM 580 N N . LEU A 1 71 ? -10.894 18.182 26.172 1.00 59.72 71 LEU A N 1
ATOM 581 C CA . LEU A 1 71 ? -11.424 18.057 24.813 1.00 59.72 71 LEU A CA 1
ATOM 582 C C . LEU A 1 71 ? -12.571 17.048 24.719 1.00 59.72 71 LEU A C 1
ATOM 584 O O . LEU A 1 71 ? -13.433 17.202 23.849 1.00 59.72 71 LEU A O 1
ATOM 588 N N . ALA A 1 72 ? -12.629 16.086 25.644 1.00 58.69 72 ALA A N 1
ATOM 589 C CA . ALA A 1 72 ? -13.611 15.004 25.708 1.00 58.69 72 ALA A CA 1
ATOM 590 C C . ALA A 1 72 ? -15.066 15.458 25.515 1.00 58.69 72 ALA A C 1
ATOM 592 O O . ALA A 1 72 ? -15.847 14.767 24.859 1.00 58.69 72 ALA A O 1
ATOM 593 N N . ASP A 1 73 ? -15.419 16.629 26.057 1.00 61.84 73 ASP A N 1
ATOM 594 C CA . ASP A 1 73 ? -16.799 17.115 26.084 1.00 61.84 73 ASP A CA 1
ATOM 595 C C . ASP A 1 73 ? -17.102 18.226 25.069 1.00 61.84 73 ASP A C 1
ATOM 597 O O . ASP A 1 73 ? -18.187 18.815 25.041 1.00 61.84 73 ASP A O 1
ATOM 601 N N . THR A 1 74 ? -16.154 18.515 24.176 1.00 65.50 74 THR A N 1
ATOM 602 C CA . THR A 1 74 ? -16.362 19.547 23.162 1.00 65.50 74 THR A CA 1
ATOM 603 C C . THR A 1 74 ? -17.414 19.103 22.143 1.00 65.50 74 THR A C 1
ATOM 605 O O . THR A 1 74 ? -17.407 17.988 21.612 1.00 65.50 74 THR A O 1
ATOM 608 N N . ALA A 1 75 ? -18.315 20.021 21.781 1.00 63.56 75 ALA A N 1
ATOM 609 C CA . ALA A 1 75 ? -19.336 19.786 20.757 1.00 63.56 75 ALA A CA 1
ATOM 610 C C . ALA A 1 75 ? -18.746 19.368 19.391 1.00 63.56 75 ALA A C 1
ATOM 612 O O . ALA A 1 75 ? -19.464 18.827 18.550 1.00 63.56 75 ALA A O 1
ATOM 613 N N . ALA A 1 76 ? -17.456 19.628 19.154 1.00 61.72 76 ALA A N 1
ATOM 614 C CA . ALA A 1 76 ? -16.722 19.203 17.967 1.00 61.72 76 ALA A CA 1
ATOM 615 C C . ALA A 1 76 ? -16.412 17.693 17.965 1.00 61.72 76 ALA A C 1
ATOM 617 O O . ALA A 1 76 ? -16.516 17.065 16.915 1.00 61.72 76 ALA A O 1
ATOM 618 N N . LEU A 1 77 ? -16.099 17.091 19.118 1.00 61.81 77 LEU A N 1
ATOM 619 C CA . LEU A 1 77 ? -15.877 15.646 19.255 1.00 61.81 77 LEU A CA 1
ATOM 620 C C . LEU A 1 77 ? -17.193 14.858 19.181 1.00 61.81 77 LEU A C 1
ATOM 622 O O . LEU A 1 77 ? -17.262 13.847 18.481 1.00 61.81 77 LEU A O 1
ATOM 626 N N . ARG A 1 78 ? -18.279 15.385 19.769 1.00 62.78 78 ARG A N 1
ATOM 627 C CA . ARG A 1 78 ? -19.636 14.810 19.631 1.00 62.78 78 ARG A CA 1
ATOM 628 C C . ARG A 1 78 ? -20.116 14.754 18.169 1.00 62.78 78 ARG A C 1
ATOM 630 O O . ARG A 1 78 ? -20.843 13.838 17.801 1.00 62.78 78 ARG A O 1
ATOM 637 N N . ARG A 1 79 ? -19.672 15.693 17.322 1.00 64.44 79 ARG A N 1
ATOM 638 C CA . ARG A 1 79 ? -19.983 15.760 15.877 1.00 64.44 79 ARG A CA 1
ATOM 639 C C . ARG A 1 79 ? -19.209 14.762 15.003 1.00 64.44 79 ARG A C 1
ATOM 641 O O . ARG A 1 79 ? -19.492 14.674 13.814 1.00 64.44 79 ARG A O 1
ATOM 648 N N . ARG A 1 80 ? -18.244 14.018 15.557 1.00 69.94 80 ARG A N 1
ATOM 649 C CA . ARG A 1 80 ? -17.374 13.082 14.811 1.00 69.94 80 ARG A CA 1
ATOM 650 C C . ARG A 1 80 ? -17.739 11.611 15.018 1.00 69.94 80 ARG A C 1
ATOM 652 O O . ARG A 1 80 ? -16.929 10.732 14.741 1.00 69.94 80 ARG A O 1
ATOM 659 N N . VAL A 1 81 ? -18.946 11.349 15.511 1.00 80.12 81 VAL A N 1
ATOM 660 C CA . VAL A 1 81 ? -19.503 10.001 15.628 1.00 80.12 81 VAL A CA 1
ATOM 661 C C . VAL A 1 81 ? -20.185 9.640 14.313 1.00 80.12 81 VAL A C 1
ATOM 663 O O . VAL A 1 81 ? -21.014 10.407 13.825 1.00 80.12 81 VAL A O 1
ATOM 666 N N . SER A 1 82 ? -19.875 8.471 13.759 1.00 81.56 82 SER A N 1
ATOM 667 C CA . SER A 1 82 ? -20.606 7.920 12.615 1.00 81.56 82 SER A CA 1
ATOM 668 C C . SER A 1 82 ? -21.160 6.542 12.947 1.00 81.56 82 SER A C 1
ATOM 670 O O . SER A 1 82 ? -20.547 5.772 13.681 1.00 81.56 82 SER A O 1
ATOM 672 N N . VAL A 1 83 ? -22.346 6.235 12.429 1.00 88.12 83 VAL A N 1
ATOM 673 C CA . VAL A 1 83 ? -22.911 4.885 12.484 1.00 88.12 83 VAL A CA 1
ATOM 674 C C . VAL A 1 83 ? -22.688 4.253 11.120 1.00 88.12 83 VAL A C 1
ATOM 676 O O . VAL A 1 83 ? -23.088 4.814 10.100 1.00 88.12 83 VAL A O 1
ATOM 679 N N . VAL A 1 84 ? -21.986 3.125 11.103 1.00 84.25 84 VAL A N 1
ATOM 680 C CA . VAL A 1 84 ? -21.632 2.395 9.888 1.00 84.25 84 VAL A CA 1
ATOM 681 C C . VAL A 1 84 ? -22.446 1.105 9.848 1.00 84.25 84 VAL A C 1
ATOM 683 O O . VAL A 1 84 ? -22.341 0.311 10.786 1.00 84.25 84 VAL A O 1
ATOM 686 N N . PRO A 1 85 ? -23.244 0.869 8.793 1.00 86.31 85 PRO A N 1
ATOM 687 C CA . PRO A 1 85 ? -23.965 -0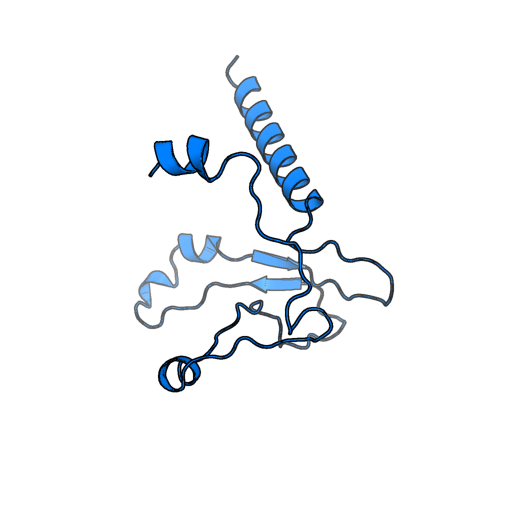.383 8.646 1.00 86.31 85 PRO A CA 1
ATOM 688 C C . PRO A 1 85 ? -22.992 -1.537 8.374 1.00 86.31 85 PRO A C 1
ATOM 690 O O . PRO A 1 85 ? -22.034 -1.413 7.607 1.00 86.31 85 PRO A O 1
ATOM 693 N N . VAL A 1 86 ? -23.261 -2.679 8.993 1.00 83.19 86 VAL A N 1
ATOM 694 C CA . VAL A 1 86 ? -22.530 -3.933 8.831 1.00 83.19 86 VAL A CA 1
ATOM 695 C C . VAL A 1 86 ? -23.227 -4.752 7.759 1.00 83.19 86 VAL A C 1
ATOM 697 O O . VAL A 1 86 ? -24.347 -5.226 7.929 1.00 83.19 86 VAL A O 1
ATOM 700 N N . SER A 1 87 ? -22.544 -4.925 6.631 1.00 75.62 87 SER A N 1
ATOM 701 C CA . SER A 1 87 ? -22.972 -5.857 5.594 1.00 75.62 87 SER A CA 1
ATOM 702 C C . SER A 1 87 ? -22.510 -7.259 5.976 1.00 75.62 87 SER A C 1
ATOM 704 O O . SER A 1 87 ? -21.334 -7.595 5.807 1.00 75.62 87 SER A O 1
ATOM 706 N N . HIS A 1 88 ? -23.447 -8.079 6.451 1.00 70.31 88 HIS A N 1
ATOM 707 C CA . HIS A 1 88 ? -23.278 -9.528 6.455 1.00 70.31 88 HIS A CA 1
ATOM 708 C C . HIS A 1 88 ? -23.333 -9.978 5.005 1.00 70.31 88 HIS A C 1
ATOM 710 O O . HIS A 1 88 ? -24.361 -9.849 4.342 1.00 70.31 88 HIS A O 1
ATOM 716 N N . MET A 1 89 ? -22.196 -10.409 4.465 1.00 58.91 89 MET A N 1
ATOM 717 C CA . MET A 1 89 ? -22.216 -11.055 3.163 1.00 58.91 89 MET A CA 1
ATOM 718 C C . MET A 1 89 ? -22.844 -12.432 3.350 1.00 58.91 89 MET A C 1
ATOM 720 O O . MET A 1 89 ? -22.149 -13.388 3.685 1.00 58.91 89 MET A O 1
ATOM 724 N N . GLU A 1 90 ? -24.147 -12.554 3.101 1.00 53.75 90 GLU A N 1
ATOM 725 C CA . GLU A 1 90 ? -24.641 -13.821 2.574 1.00 53.75 90 GLU A CA 1
ATOM 726 C C . GLU A 1 90 ? -23.843 -14.117 1.302 1.00 53.75 90 GLU A C 1
ATOM 728 O O . GLU A 1 90 ? -23.527 -13.216 0.521 1.00 53.75 90 GLU A O 1
ATOM 733 N N . HIS A 1 91 ? -23.448 -15.374 1.129 1.00 49.41 91 HIS A N 1
ATOM 734 C CA . HIS A 1 91 ? -22.688 -15.862 -0.015 1.00 49.41 91 HIS A CA 1
ATOM 735 C C . HIS A 1 91 ? -23.429 -15.577 -1.338 1.00 49.41 91 HIS A C 1
ATOM 737 O O . HIS A 1 91 ? -24.083 -16.456 -1.892 1.00 49.41 91 HIS A O 1
ATOM 743 N N . ARG A 1 92 ? -23.337 -14.358 -1.882 1.00 45.16 92 ARG A N 1
ATOM 744 C CA . ARG A 1 92 ? -23.586 -14.072 -3.297 1.00 45.16 92 ARG A CA 1
ATOM 745 C C . ARG A 1 92 ? -23.129 -12.671 -3.717 1.00 45.16 92 ARG A C 1
ATOM 747 O O . ARG A 1 92 ? -23.774 -11.669 -3.457 1.00 45.16 92 ARG A O 1
ATOM 754 N N . GLN A 1 93 ? -22.037 -12.707 -4.478 1.00 51.56 93 GLN A N 1
ATOM 755 C CA . GLN A 1 93 ? -21.719 -11.880 -5.646 1.00 51.56 93 GLN A CA 1
ATOM 756 C C . GLN A 1 93 ? -21.359 -10.393 -5.452 1.00 51.56 93 GLN A C 1
ATOM 758 O O . GLN A 1 93 ? -22.162 -9.549 -5.083 1.00 51.56 93 GLN A O 1
ATOM 763 N N . SER A 1 94 ? -20.115 -10.113 -5.867 1.00 54.75 94 SER A N 1
ATOM 764 C CA . SER A 1 94 ? -19.583 -8.848 -6.390 1.00 54.75 94 SER A CA 1
ATOM 765 C C . SER A 1 94 ? -19.705 -7.615 -5.491 1.00 54.75 94 SER A C 1
ATOM 767 O O . SER A 1 94 ? -20.581 -6.771 -5.667 1.00 54.75 94 SER A O 1
ATOM 769 N N . ARG A 1 95 ? -18.731 -7.441 -4.589 1.00 56.25 95 ARG A N 1
ATOM 770 C CA . ARG A 1 95 ? -18.458 -6.129 -3.989 1.00 56.25 95 ARG A CA 1
ATOM 771 C C . ARG A 1 95 ? -17.676 -5.256 -4.981 1.00 56.25 95 ARG A C 1
ATOM 773 O O . ARG A 1 95 ? -16.579 -5.662 -5.366 1.00 56.25 95 ARG A O 1
ATOM 780 N N . PRO A 1 96 ? -18.158 -4.058 -5.352 1.00 52.41 96 PRO A N 1
ATOM 781 C CA . PRO A 1 96 ? -17.305 -3.067 -5.995 1.00 52.41 96 PRO A CA 1
ATOM 782 C C . PRO A 1 96 ? -16.221 -2.634 -4.997 1.00 52.41 96 PRO A C 1
ATOM 784 O O . PRO A 1 96 ? -16.505 -2.368 -3.827 1.00 52.41 96 PRO A O 1
ATOM 787 N N . SER A 1 97 ? -14.963 -2.618 -5.441 1.00 54.25 97 SER A N 1
ATOM 788 C CA . SER A 1 97 ? -13.834 -2.216 -4.599 1.00 54.25 97 SER A CA 1
ATOM 789 C C . SER A 1 97 ? -13.973 -0.750 -4.172 1.00 54.25 97 SER A C 1
ATOM 791 O O . SER A 1 97 ? -14.640 0.044 -4.832 1.00 54.25 97 SER A O 1
ATOM 793 N N . ILE A 1 98 ? -13.303 -0.350 -3.089 1.00 58.09 98 ILE A N 1
ATOM 794 C CA . ILE A 1 98 ? -13.246 1.062 -2.667 1.00 58.09 98 ILE A CA 1
ATOM 795 C C . ILE A 1 98 ? -12.548 1.960 -3.712 1.00 58.09 98 ILE A C 1
ATOM 797 O O . ILE A 1 98 ? -12.681 3.178 -3.678 1.00 58.09 98 ILE A O 1
ATOM 801 N N . GLY A 1 99 ? -11.829 1.343 -4.659 1.00 54.94 99 GLY A N 1
ATOM 802 C CA . GLY A 1 99 ? -11.284 1.968 -5.862 1.00 54.94 99 GLY A CA 1
ATOM 803 C C . GLY A 1 99 ? -12.206 1.881 -7.084 1.00 54.94 99 GLY A C 1
ATOM 804 O O . GLY A 1 99 ? -11.785 2.246 -8.179 1.00 54.94 99 GLY A O 1
ATOM 805 N N . SER A 1 100 ? -13.441 1.387 -6.939 1.00 58.16 100 SER A N 1
ATOM 806 C CA . SER A 1 100 ? -14.383 1.292 -8.050 1.00 58.16 100 SER A CA 1
ATOM 807 C C . SER A 1 100 ? -14.742 2.693 -8.528 1.00 58.16 100 SER A C 1
ATOM 809 O O . SER A 1 100 ? -15.254 3.532 -7.779 1.00 58.16 100 SER A O 1
ATOM 811 N N . LEU A 1 101 ? -14.507 2.924 -9.819 1.00 59.00 101 LEU A N 1
ATOM 812 C CA . LEU A 1 101 ? -14.891 4.128 -10.556 1.00 59.00 101 LEU A CA 1
ATOM 813 C C . LEU A 1 101 ? -16.363 4.521 -10.329 1.00 59.00 101 LEU A C 1
ATOM 815 O O . LEU A 1 101 ? -16.710 5.696 -10.432 1.00 59.00 101 LEU A O 1
ATOM 819 N N . GLU A 1 102 ? -17.227 3.566 -9.985 1.00 61.28 102 GLU A N 1
ATOM 820 C CA . GLU A 1 102 ? -18.650 3.776 -9.699 1.00 61.28 102 GLU A CA 1
ATOM 821 C C . GLU A 1 102 ? -18.894 4.568 -8.401 1.00 61.28 102 GLU A C 1
ATOM 823 O O . GLU A 1 102 ? -19.783 5.427 -8.352 1.00 61.28 102 GLU A O 1
ATOM 828 N N . VAL A 1 103 ? -18.067 4.355 -7.369 1.00 63.97 103 VAL A N 1
ATOM 829 C CA . VAL A 1 103 ? -18.141 5.093 -6.095 1.00 63.97 103 VAL A CA 1
ATOM 830 C C . VAL A 1 103 ? -17.699 6.546 -6.306 1.00 63.97 103 VAL A C 1
ATOM 832 O O . VAL A 1 103 ? -18.370 7.475 -5.849 1.00 63.97 103 VAL A O 1
ATOM 835 N N . PHE A 1 104 ? -16.639 6.765 -7.094 1.00 62.47 104 PHE A N 1
ATOM 836 C CA . PHE A 1 104 ? -16.178 8.106 -7.476 1.00 62.47 104 PHE A CA 1
ATOM 837 C C . PHE A 1 104 ? -17.203 8.868 -8.328 1.00 62.47 104 PHE A C 1
ATOM 839 O O . PHE A 1 104 ? -17.427 10.061 -8.106 1.00 62.47 104 PHE A O 1
ATOM 846 N N . ARG A 1 105 ? -17.869 8.193 -9.275 1.00 64.00 105 ARG A N 1
ATOM 847 C CA . ARG A 1 105 ? -18.951 8.793 -10.077 1.00 64.00 105 ARG A CA 1
ATOM 848 C C . ARG A 1 105 ? -20.136 9.210 -9.209 1.00 64.00 105 ARG A C 1
ATOM 850 O O . ARG A 1 105 ? -20.663 10.307 -9.382 1.00 64.00 105 ARG A O 1
ATOM 857 N N . SER A 1 106 ? -20.516 8.380 -8.239 1.00 63.91 106 SER A N 1
ATOM 858 C CA . SER A 1 106 ? -21.597 8.701 -7.299 1.00 63.91 106 SER A CA 1
ATOM 859 C C . SER A 1 106 ? -21.268 9.926 -6.441 1.00 63.91 106 SER A C 1
ATOM 861 O O . SER A 1 106 ? -22.138 10.767 -6.212 1.00 63.91 106 SER A O 1
ATOM 863 N N . PHE A 1 107 ? -20.006 10.075 -6.024 1.00 64.12 107 PHE A N 1
ATOM 864 C CA . PHE A 1 107 ? -19.550 11.252 -5.286 1.00 64.12 107 PHE A CA 1
ATOM 865 C C . PHE A 1 107 ? -19.609 12.527 -6.140 1.00 64.12 107 PHE A C 1
ATOM 867 O O . PHE A 1 107 ? -20.161 13.531 -5.691 1.00 64.12 107 PHE A O 1
ATOM 874 N N . LYS A 1 108 ? -19.133 12.483 -7.394 1.00 63.84 108 LYS A N 1
ATOM 875 C CA . LYS A 1 108 ? -19.239 13.627 -8.319 1.00 63.84 108 LYS A CA 1
ATOM 876 C C . LYS A 1 108 ? -20.686 14.061 -8.555 1.00 63.84 108 LYS A C 1
ATOM 878 O O . LYS A 1 108 ? -20.994 15.239 -8.407 1.00 63.84 108 LYS A O 1
ATOM 883 N N . ASN A 1 109 ? -21.581 13.111 -8.814 1.00 64.44 109 ASN A N 1
ATOM 884 C CA . ASN A 1 109 ? -22.999 13.406 -9.035 1.00 64.44 109 ASN A CA 1
ATOM 885 C C . ASN A 1 109 ? -23.670 14.031 -7.800 1.00 64.44 109 ASN A C 1
ATOM 887 O O . ASN A 1 109 ? -24.604 14.824 -7.925 1.00 64.44 109 ASN A O 1
ATOM 891 N N . LYS A 1 110 ? -23.214 13.671 -6.592 1.00 68.94 110 LYS A N 1
ATOM 892 C CA . LYS A 1 110 ? -23.715 14.259 -5.345 1.00 68.94 110 LYS A CA 1
ATOM 893 C C . LYS A 1 110 ? -23.243 15.705 -5.172 1.00 68.94 110 LYS A C 1
ATOM 895 O O . LYS A 1 110 ? -24.059 16.554 -4.825 1.00 68.94 110 LYS A O 1
ATOM 900 N N . VAL A 1 111 ? -21.976 15.988 -5.481 1.00 65.19 111 VAL A N 1
ATOM 901 C CA . VAL A 1 111 ? -21.407 17.346 -5.432 1.00 65.19 111 VAL A CA 1
ATOM 9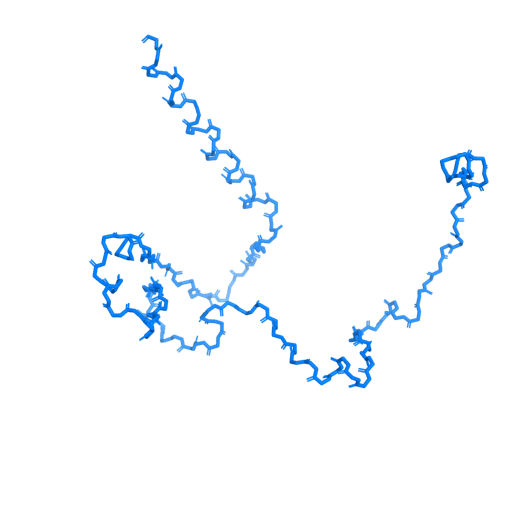02 C C . VAL A 1 111 ? -22.075 18.272 -6.459 1.00 65.19 111 VAL A C 1
ATOM 904 O O . VAL A 1 111 ? -22.439 19.394 -6.120 1.00 65.19 111 VAL A O 1
ATOM 907 N N . GLU A 1 112 ? -22.331 17.795 -7.680 1.00 58.69 112 GLU A N 1
ATOM 908 C CA . GLU A 1 112 ? -23.013 18.582 -8.726 1.00 58.69 112 GLU A CA 1
ATOM 909 C C . GLU A 1 112 ? -24.482 18.902 -8.393 1.00 58.69 112 GLU A C 1
ATOM 911 O O . GLU A 1 112 ? -25.010 19.960 -8.751 1.00 58.69 112 GLU A O 1
ATOM 916 N N . ARG A 1 113 ? -25.165 18.011 -7.667 1.00 59.41 113 ARG A N 1
ATOM 917 C CA . ARG A 1 113 ? -26.536 18.262 -7.197 1.00 59.41 113 ARG A CA 1
ATOM 918 C C . ARG A 1 113 ? -26.597 19.267 -6.048 1.00 59.41 113 ARG A C 1
ATOM 920 O O . ARG A 1 113 ? -27.602 19.967 -5.936 1.00 59.41 113 ARG A O 1
ATOM 927 N N . GLU A 1 114 ? -25.566 19.358 -5.210 1.00 58.06 114 GLU A N 1
ATOM 928 C CA . GLU A 1 114 ? -25.503 20.372 -4.149 1.00 58.06 114 GLU A CA 1
ATOM 929 C C . GLU A 1 114 ? -25.195 21.768 -4.701 1.00 58.06 114 GLU A C 1
ATOM 931 O O . GLU A 1 114 ? -25.857 22.726 -4.302 1.00 58.06 114 GLU A O 1
ATOM 936 N N . SER A 1 115 ? -24.300 21.889 -5.687 1.00 56.22 115 SER A N 1
ATOM 937 C CA . SER A 1 115 ? -24.019 23.173 -6.352 1.00 56.22 115 SER A CA 1
ATOM 938 C C . SER A 1 115 ? -25.202 23.698 -7.177 1.00 56.22 115 SER A C 1
ATOM 940 O O . SER A 1 115 ? -25.421 24.904 -7.259 1.00 56.22 115 SER A O 1
ATOM 942 N N . SER A 1 116 ? -26.031 22.806 -7.724 1.00 57.34 116 SER A N 1
ATOM 943 C CA . SER A 1 116 ? -27.262 23.189 -8.433 1.00 57.34 116 SER A CA 1
ATOM 944 C C . SER A 1 116 ? -28.370 23.695 -7.495 1.00 57.34 116 SER A C 1
ATOM 946 O O . SER A 1 116 ? -29.226 24.479 -7.901 1.00 57.34 116 SER A O 1
ATOM 948 N N . ARG A 1 117 ? -28.382 23.262 -6.225 1.00 56.81 117 ARG A N 1
ATOM 949 C CA . ARG A 1 117 ? -29.365 23.719 -5.225 1.00 56.81 117 ARG A CA 1
ATOM 950 C C . ARG A 1 117 ? -29.027 25.090 -4.652 1.00 56.81 117 ARG A C 1
ATOM 952 O O . ARG A 1 117 ? -29.943 25.845 -4.348 1.00 56.81 117 ARG A O 1
ATOM 959 N N . THR A 1 118 ? -27.744 25.424 -4.533 1.00 54.94 118 THR A N 1
ATOM 960 C CA . THR A 1 118 ? -27.307 26.745 -4.059 1.00 54.94 118 THR A CA 1
ATOM 961 C C . THR A 1 118 ? -27.433 27.828 -5.132 1.00 54.94 118 THR A C 1
ATOM 963 O O . THR A 1 118 ? -27.666 28.981 -4.786 1.00 54.94 118 THR A O 1
ATOM 966 N N . ALA A 1 119 ? -27.377 27.471 -6.421 1.00 54.66 119 ALA A N 1
ATOM 967 C CA . ALA A 1 119 ? -27.610 28.409 -7.524 1.00 54.66 119 ALA A CA 1
ATOM 968 C C . ALA A 1 119 ? -29.085 28.846 -7.663 1.00 54.66 119 ALA A C 1
ATOM 970 O O . ALA A 1 119 ? -29.353 29.982 -8.039 1.00 54.66 119 ALA A O 1
ATOM 971 N N . ASN A 1 120 ? -30.046 27.983 -7.310 1.00 54.34 120 ASN A N 1
ATOM 972 C CA . ASN A 1 120 ? -31.482 28.282 -7.428 1.00 54.34 120 ASN A CA 1
ATOM 973 C C . ASN A 1 120 ? -32.072 29.070 -6.242 1.00 54.34 120 ASN A C 1
ATOM 975 O O . ASN A 1 120 ? -33.249 29.414 -6.278 1.00 54.34 120 ASN A O 1
ATOM 979 N N . LEU A 1 121 ? -31.287 29.346 -5.192 1.00 54.31 121 LEU A N 1
ATOM 980 C CA . LEU A 1 121 ? -31.704 30.189 -4.060 1.00 54.31 121 LEU A CA 1
ATOM 981 C C . LEU A 1 121 ? -31.202 31.641 -4.162 1.00 54.31 121 LEU A C 1
ATOM 983 O O . LEU A 1 121 ? -31.469 32.436 -3.265 1.00 54.31 121 LEU A O 1
ATOM 987 N N . ALA A 1 122 ? -30.459 31.976 -5.221 1.00 51.94 122 ALA A N 1
ATOM 988 C CA . ALA A 1 122 ? -29.840 33.287 -5.422 1.00 51.94 122 ALA A CA 1
ATOM 989 C C . ALA A 1 122 ? -30.452 34.088 -6.592 1.00 51.94 122 ALA A C 1
ATOM 991 O O . ALA A 1 122 ? -29.822 35.039 -7.056 1.00 51.94 122 ALA A O 1
ATOM 992 N N . SER A 1 123 ? -31.649 33.714 -7.065 1.00 43.38 123 SER A N 1
ATOM 993 C CA . SER A 1 123 ? -32.400 34.447 -8.097 1.00 43.38 123 SER A CA 1
ATOM 994 C C . SER A 1 123 ? -33.729 34.975 -7.585 1.00 43.38 123 SER A C 1
ATOM 996 O O . SER A 1 123 ? -34.300 34.359 -6.659 1.00 43.38 123 SER A O 1
#